Protein AF-A0A9P6WYP5-F1 (afdb_monomer_lite)

Sequence (176 aa):
MYQFEITLFAIFALGLLTSWHFKERMRQLFLYKKHSPYNFKLLIASGLLIVVCPCGRIMTTKVSHAQDAFAPVYVTVMYAPANRRDRFLFLDNMAQNRAPLLPICNHRHILLGDFNYTYATYPPSSPPRQAPIPWLSFVDAQLQECVTDLDCAPEITFSKSAARSCIDYVFGSLDL

Foldseek 3Di:
DPAPVVVVVVVVVLVQADFPVVVVLVVVLVVVVVVPPDDQHQPPDPPWDWDADPVNFKIKTWGAGPVNPDDIAIEMEGDADLDLVRLQVVLVCCLPVVDPRVPPCLDRYKYWGFSNWAPDPPPVPDDDTSYDPSNNVCCVPFKDWRRADPRGGDDFRDDDDPDTGDGTTMITGPHD

Organism: Rhizopus oryzae (NCBI:txid64495)

InterPro domains:
  IPR036691 Endonuclease/exonuclease/phosphatase superfamily [G3DSA:3.60.10.10] (16-176)
  IPR036691 Endonuclease/exonuclease/phosphatase superfamily [SSF56219] (55-173)

Structure (mmCIF, N/CA/C/O backbone):
data_AF-A0A9P6WYP5-F1
#
_entry.id   AF-A0A9P6WYP5-F1
#
loop_
_atom_site.group_PDB
_atom_site.id
_atom_site.type_symbol
_atom_site.label_atom_id
_atom_site.label_alt_id
_atom_site.label_comp_id
_atom_site.label_asym_id
_atom_site.label_entity_id
_atom_site.label_seq_id
_atom_site.pdbx_PDB_ins_code
_atom_site.Cartn_x
_atom_site.Cartn_y
_atom_site.Cartn_z
_atom_site.occupancy
_atom_site.B_iso_or_equiv
_atom_site.auth_seq_id
_atom_site.auth_comp_id
_atom_site.auth_asym_id
_atom_site.auth_atom_id
_atom_site.pdbx_PDB_model_num
ATOM 1 N N . MET A 1 1 ? -4.809 -17.100 25.542 1.00 35.03 1 MET A N 1
ATOM 2 C CA . MET A 1 1 ? -3.586 -17.144 24.711 1.00 35.03 1 MET A CA 1
ATOM 3 C C . MET A 1 1 ? -3.856 -17.554 23.246 1.00 35.03 1 MET A C 1
ATOM 5 O O . MET A 1 1 ? -2.921 -17.957 22.587 1.00 35.03 1 MET A O 1
ATOM 9 N N . TYR A 1 2 ? -5.074 -17.417 22.687 1.00 31.06 2 TYR A N 1
ATOM 10 C CA . TYR A 1 2 ? -5.400 -18.027 21.373 1.00 31.06 2 TYR A CA 1
ATOM 11 C C . TYR A 1 2 ? -6.117 -17.117 20.360 1.00 31.06 2 TYR A C 1
ATOM 13 O O . TYR A 1 2 ? -6.534 -17.581 19.309 1.00 31.06 2 TYR A O 1
ATOM 21 N N . GLN A 1 3 ? -6.310 -15.828 20.654 1.00 39.28 3 GLN A N 1
ATOM 22 C CA . GLN A 1 3 ? -7.384 -15.069 19.993 1.00 39.28 3 GLN A CA 1
ATOM 23 C C . GLN A 1 3 ? -6.914 -13.959 19.036 1.00 39.28 3 GLN A C 1
ATOM 25 O O . GLN A 1 3 ? -7.700 -13.503 18.215 1.00 39.28 3 GLN A O 1
ATOM 30 N N . PHE A 1 4 ? -5.632 -13.578 19.081 1.00 32.66 4 PHE A N 1
ATOM 31 C CA . PHE A 1 4 ? -5.022 -12.642 18.121 1.00 32.66 4 PHE A CA 1
ATOM 32 C C . PHE A 1 4 ? -4.464 -13.358 16.880 1.00 32.66 4 PHE A C 1
ATOM 34 O O . PHE A 1 4 ? -4.408 -12.783 15.795 1.00 32.66 4 PHE A O 1
ATOM 41 N N . GLU A 1 5 ? -4.122 -14.645 17.017 1.00 35.84 5 GLU A N 1
ATOM 42 C CA . GLU A 1 5 ? -3.665 -15.470 15.898 1.00 35.84 5 GLU A CA 1
ATOM 43 C C . GLU A 1 5 ? -4.745 -15.608 14.823 1.00 35.84 5 GLU A C 1
ATOM 45 O O . GLU A 1 5 ? -4.395 -15.605 13.657 1.00 35.84 5 GLU A O 1
ATOM 50 N N . ILE A 1 6 ? -6.038 -15.616 15.173 1.00 38.06 6 ILE A N 1
ATOM 51 C CA . ILE A 1 6 ? -7.143 -16.001 14.274 1.00 38.06 6 ILE A CA 1
ATOM 52 C C . ILE A 1 6 ? -7.432 -14.968 13.164 1.00 38.06 6 ILE A C 1
ATOM 54 O O . ILE A 1 6 ? -7.868 -15.348 12.085 1.00 38.06 6 ILE A O 1
ATOM 58 N N . THR A 1 7 ? -7.167 -13.671 13.362 1.00 41.22 7 THR A N 1
ATOM 59 C CA . THR A 1 7 ? -7.404 -12.644 12.309 1.00 41.22 7 THR A CA 1
ATOM 60 C C . THR A 1 7 ? -6.238 -12.505 11.358 1.00 41.22 7 THR A C 1
ATOM 62 O O . THR A 1 7 ? -6.445 -12.414 10.151 1.00 41.22 7 THR A O 1
ATOM 65 N N . LEU A 1 8 ? -5.016 -12.602 11.890 1.00 44.81 8 LEU A N 1
ATOM 66 C CA . LEU A 1 8 ? -3.848 -12.872 11.064 1.00 44.81 8 LEU A CA 1
ATOM 67 C C . LEU A 1 8 ? -4.088 -14.180 10.295 1.00 44.81 8 LEU A C 1
ATOM 69 O O . LEU A 1 8 ? -3.922 -14.193 9.086 1.00 44.81 8 LEU A O 1
ATOM 73 N N . PHE A 1 9 ? -4.605 -15.232 10.943 1.00 39.53 9 PHE A N 1
ATOM 74 C CA . PHE A 1 9 ? -4.955 -16.504 10.305 1.00 39.53 9 PHE A CA 1
ATOM 75 C C . PHE A 1 9 ? -6.040 -16.366 9.240 1.00 39.53 9 PHE A C 1
ATOM 77 O O . PHE A 1 9 ? -5.938 -17.051 8.242 1.00 39.53 9 PHE A O 1
ATOM 84 N N . ALA A 1 10 ? -7.045 -15.502 9.390 1.00 39.38 10 ALA A N 1
ATOM 85 C CA . ALA A 1 10 ? -8.062 -15.275 8.360 1.00 39.38 10 ALA A CA 1
ATOM 86 C C . ALA A 1 10 ? -7.483 -14.531 7.143 1.00 39.38 10 ALA A C 1
ATOM 88 O O . ALA A 1 10 ? -7.737 -14.918 6.005 1.00 39.38 10 ALA A O 1
ATOM 89 N N . ILE A 1 11 ? -6.627 -13.529 7.375 1.00 46.06 11 ILE A N 1
ATOM 90 C CA . ILE A 1 11 ? -5.872 -12.829 6.323 1.00 46.06 11 ILE A CA 1
ATOM 91 C C . ILE A 1 11 ? -4.856 -13.781 5.651 1.00 46.06 11 ILE A C 1
ATOM 93 O O . ILE A 1 11 ? -4.673 -13.739 4.435 1.00 46.06 11 ILE A O 1
ATOM 97 N N . PHE A 1 12 ? -4.248 -14.699 6.411 1.00 47.84 12 PHE A N 1
ATOM 98 C CA . PHE A 1 12 ? -3.326 -15.730 5.919 1.00 47.84 12 PHE A CA 1
ATOM 99 C C . PHE A 1 12 ? -4.030 -16.910 5.228 1.00 47.84 12 PHE A C 1
ATOM 101 O O . PHE A 1 12 ? -3.490 -17.445 4.262 1.00 47.84 12 PHE A O 1
ATOM 108 N N . ALA A 1 13 ? -5.217 -17.317 5.685 1.00 37.84 13 ALA A N 1
ATOM 109 C CA . ALA A 1 13 ? -6.007 -18.428 5.146 1.00 37.84 13 ALA A CA 1
ATOM 110 C C . ALA A 1 13 ? -6.678 -18.064 3.817 1.00 37.84 13 ALA A C 1
ATOM 112 O O . ALA A 1 13 ? -6.957 -18.949 3.015 1.00 37.84 13 ALA A O 1
ATOM 113 N N . LEU A 1 14 ? -6.861 -16.768 3.545 1.00 41.28 14 LEU A N 1
ATOM 114 C CA . LEU A 1 14 ? -7.269 -16.252 2.236 1.00 41.28 14 LEU A CA 1
ATOM 115 C C . LEU A 1 14 ? -6.131 -16.249 1.193 1.00 41.28 14 LEU A C 1
ATOM 117 O O . LEU A 1 14 ? -6.355 -15.853 0.054 1.00 41.28 14 LEU A O 1
ATOM 121 N N . GLY A 1 15 ? -4.918 -16.700 1.546 1.00 39.22 15 GLY A N 1
ATOM 122 C CA . GLY A 1 15 ? -3.840 -16.964 0.584 1.00 39.22 15 GLY A CA 1
ATOM 123 C C . GLY A 1 15 ? -3.149 -15.729 -0.007 1.00 39.22 15 GLY A C 1
ATOM 124 O O . GLY A 1 15 ? -2.350 -15.875 -0.927 1.00 39.22 15 GLY A O 1
ATOM 125 N N . LEU A 1 16 ? -3.417 -14.526 0.513 1.00 45.25 16 LEU A N 1
ATOM 126 C CA . LEU A 1 16 ? -2.920 -13.262 -0.055 1.00 45.25 16 LEU A CA 1
ATOM 127 C C . LEU A 1 16 ? -1.508 -12.859 0.404 1.00 45.25 16 LEU A C 1
ATOM 129 O O . LEU A 1 16 ? -0.978 -11.868 -0.081 1.00 45.25 16 LEU A O 1
ATOM 133 N N . LEU A 1 17 ? -0.897 -13.612 1.324 1.00 49.31 17 LEU A N 1
ATOM 134 C CA . LEU A 1 17 ? 0.458 -13.370 1.830 1.00 49.31 17 LEU A CA 1
ATOM 135 C C . LEU A 1 17 ? 1.258 -14.676 1.796 1.00 49.31 17 LEU A C 1
ATOM 137 O O . LEU A 1 17 ? 1.096 -15.560 2.647 1.00 49.31 17 LEU A O 1
ATOM 141 N N . THR A 1 18 ? 2.118 -14.820 0.790 1.00 45.34 18 THR A N 1
ATOM 142 C CA . THR A 1 18 ? 2.827 -16.079 0.510 1.00 45.34 18 THR A CA 1
ATOM 143 C C . THR A 1 18 ? 4.163 -16.219 1.244 1.00 45.34 18 THR A C 1
ATOM 145 O O . THR A 1 18 ? 4.688 -17.327 1.338 1.00 45.34 18 THR A O 1
ATOM 148 N N . SER A 1 19 ? 4.720 -15.137 1.798 1.00 52.38 19 SER A N 1
ATOM 149 C CA . SER A 1 19 ? 6.086 -15.131 2.340 1.00 52.38 19 SER A CA 1
ATOM 150 C C . SER A 1 19 ? 6.162 -15.454 3.837 1.00 52.38 19 SER A C 1
ATOM 152 O O . SER A 1 19 ? 5.603 -14.739 4.665 1.00 52.38 19 SER A O 1
ATOM 154 N N . TRP A 1 20 ? 6.896 -16.511 4.210 1.00 46.75 20 TRP A N 1
ATOM 155 C CA . TRP A 1 20 ? 7.142 -16.906 5.611 1.00 46.75 20 TRP A CA 1
ATOM 156 C C . TRP A 1 20 ? 7.841 -15.811 6.435 1.00 46.75 20 TRP A C 1
ATOM 158 O O . TRP A 1 20 ? 7.489 -15.587 7.589 1.00 46.75 20 TRP A O 1
ATOM 168 N N . HIS A 1 21 ? 8.781 -15.075 5.840 1.00 47.75 21 HIS A N 1
ATOM 169 C CA . HIS A 1 21 ? 9.493 -13.996 6.534 1.00 47.75 21 HIS A CA 1
ATOM 170 C C . HIS A 1 21 ? 8.585 -12.802 6.854 1.00 47.75 21 HIS A C 1
ATOM 172 O O . HIS A 1 21 ? 8.666 -12.241 7.946 1.00 47.75 21 HIS A O 1
ATOM 178 N N . PHE A 1 22 ? 7.647 -12.479 5.959 1.00 49.31 22 PHE A N 1
ATOM 179 C CA . PHE A 1 22 ? 6.617 -11.473 6.222 1.00 49.31 22 PHE A CA 1
ATOM 180 C C . PHE A 1 22 ? 5.671 -11.914 7.350 1.00 49.31 22 PHE A C 1
ATOM 182 O O . PHE A 1 22 ? 5.307 -11.109 8.205 1.00 49.31 22 PHE A O 1
ATOM 189 N N . LYS A 1 23 ? 5.336 -13.214 7.417 1.00 50.91 23 LYS A N 1
ATOM 190 C CA . LYS A 1 23 ? 4.544 -13.793 8.519 1.00 50.91 23 LYS A CA 1
ATOM 191 C C . LYS A 1 23 ? 5.230 -13.608 9.871 1.00 50.91 23 LYS A C 1
ATOM 193 O O . LYS A 1 23 ? 4.575 -13.194 10.825 1.00 50.91 23 LYS A O 1
ATOM 198 N N . GLU A 1 24 ? 6.533 -13.874 9.950 1.00 47.94 24 GLU A N 1
ATOM 199 C CA . GLU A 1 24 ? 7.287 -13.743 11.200 1.00 47.94 24 GLU A CA 1
ATOM 200 C C . GLU A 1 24 ? 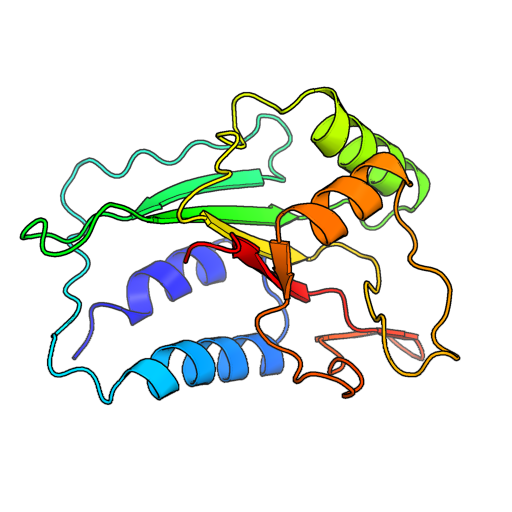7.487 -12.274 11.599 1.00 47.94 24 GLU A C 1
ATOM 202 O O . GLU A 1 24 ? 7.291 -11.938 12.761 1.00 47.94 24 GLU A O 1
ATOM 207 N N . ARG A 1 25 ? 7.754 -11.351 10.664 1.00 49.81 25 ARG A N 1
ATOM 208 C CA . ARG A 1 25 ? 7.816 -9.910 10.985 1.00 49.81 25 ARG A CA 1
ATOM 209 C C . ARG A 1 25 ? 6.466 -9.336 11.413 1.00 49.81 25 ARG A C 1
ATOM 211 O O . ARG A 1 25 ? 6.422 -8.573 12.371 1.00 49.81 25 ARG A O 1
ATOM 218 N N . MET A 1 26 ? 5.362 -9.750 10.789 1.00 47.09 26 MET A N 1
ATOM 219 C CA . MET A 1 26 ? 4.015 -9.415 11.269 1.00 47.09 26 MET A CA 1
ATOM 220 C C . MET A 1 26 ? 3.765 -9.986 12.663 1.00 47.09 26 MET A C 1
ATOM 222 O O . MET A 1 26 ? 3.203 -9.324 13.524 1.00 47.09 26 MET A O 1
ATOM 226 N N . ARG A 1 27 ? 4.242 -11.192 12.956 1.00 45.28 27 ARG A N 1
ATOM 227 C CA . ARG A 1 27 ? 4.196 -11.716 14.320 1.00 45.28 27 ARG A CA 1
ATOM 228 C C . ARG A 1 27 ? 5.010 -10.826 15.276 1.00 45.28 27 ARG A C 1
ATOM 230 O O . ARG A 1 27 ? 4.497 -10.465 16.329 1.00 45.28 27 ARG A O 1
ATOM 237 N N . GLN A 1 28 ? 6.222 -10.410 14.907 1.00 38.34 28 GLN A N 1
ATOM 238 C CA . GLN A 1 28 ? 7.108 -9.587 15.743 1.00 38.34 28 GLN A CA 1
ATOM 239 C C . GLN A 1 28 ? 6.617 -8.143 15.947 1.00 38.34 28 GLN A C 1
ATOM 241 O O . GLN A 1 28 ? 6.642 -7.673 17.075 1.00 38.34 28 GLN A O 1
ATOM 246 N N . LEU A 1 29 ? 6.091 -7.456 14.929 1.00 38.06 29 LEU A N 1
ATOM 247 C CA . LEU A 1 29 ? 5.516 -6.102 15.049 1.00 38.06 29 LEU A CA 1
ATOM 248 C C . LEU A 1 29 ? 4.358 -6.048 16.051 1.00 38.06 29 LEU A C 1
ATOM 250 O O . LEU A 1 29 ? 4.245 -5.121 16.855 1.00 38.06 29 LEU A O 1
ATOM 254 N N . PHE A 1 30 ? 3.524 -7.084 16.052 1.00 38.91 30 PHE A N 1
ATOM 255 C CA . PHE A 1 30 ? 2.399 -7.192 16.975 1.00 38.91 30 PHE A CA 1
ATOM 256 C C . PHE A 1 30 ? 2.812 -7.777 18.341 1.00 38.91 30 PHE A C 1
ATOM 258 O O . PHE A 1 30 ? 2.149 -7.510 19.343 1.00 38.91 30 PHE A O 1
ATOM 265 N N . LEU A 1 31 ? 3.939 -8.501 18.422 1.00 33.88 31 LEU A N 1
ATOM 266 C CA . LEU A 1 31 ? 4.573 -8.913 19.682 1.00 33.88 31 LEU A CA 1
ATOM 267 C C . LEU A 1 31 ? 5.433 -7.804 20.321 1.00 33.88 31 LEU A C 1
ATOM 269 O O . LEU A 1 31 ? 5.584 -7.801 21.536 1.00 33.88 31 LEU A O 1
ATOM 273 N N . TYR A 1 32 ? 5.960 -6.835 19.572 1.00 27.89 32 TYR A N 1
ATOM 274 C CA . TYR A 1 32 ? 6.748 -5.725 20.122 1.00 27.89 32 TYR A CA 1
ATOM 275 C C . TYR A 1 32 ? 5.858 -4.745 20.910 1.00 27.89 32 TYR A C 1
ATOM 277 O O . TYR A 1 32 ? 6.259 -4.219 21.945 1.00 27.89 32 TYR A O 1
ATOM 285 N N . LYS A 1 33 ? 4.574 -4.617 20.537 1.00 32.56 33 LYS A N 1
ATOM 286 C CA . LYS A 1 33 ? 3.545 -3.927 21.346 1.00 32.56 33 LYS A CA 1
ATOM 287 C C . LYS A 1 33 ? 3.006 -4.753 22.539 1.00 32.56 33 LYS A C 1
ATOM 289 O O . LYS A 1 33 ? 2.141 -4.274 23.272 1.00 32.56 33 LYS A O 1
ATOM 294 N N . LYS A 1 34 ? 3.533 -5.960 22.802 1.00 33.16 34 LYS A N 1
ATOM 295 C CA . LYS A 1 34 ? 3.119 -6.868 23.903 1.00 33.16 34 LYS A CA 1
ATOM 296 C C . LYS A 1 34 ? 3.555 -6.413 25.304 1.00 33.16 34 LYS A C 1
ATOM 298 O O . LYS A 1 34 ? 3.157 -7.034 26.283 1.00 33.16 34 LYS A O 1
ATOM 303 N N . HIS A 1 35 ? 4.315 -5.324 25.431 1.00 30.50 35 HIS A N 1
ATOM 304 C CA . HIS A 1 35 ? 4.560 -4.684 26.733 1.00 30.50 35 HIS A CA 1
ATOM 305 C C . HIS A 1 35 ? 3.431 -3.743 27.186 1.00 30.50 35 HIS A C 1
ATOM 307 O O . HIS A 1 35 ? 3.551 -3.087 28.218 1.00 30.50 35 HIS A O 1
ATOM 313 N N . SER A 1 36 ? 2.307 -3.706 26.464 1.00 32.44 36 SER A N 1
ATOM 314 C CA . SER A 1 36 ? 1.069 -3.115 26.965 1.00 32.44 36 SER A CA 1
ATOM 315 C C . SER A 1 36 ? 0.274 -4.159 27.773 1.00 32.44 36 SER A C 1
ATOM 317 O O . SER A 1 36 ? 0.070 -5.268 27.275 1.00 32.44 36 SER A O 1
ATOM 319 N N . PRO A 1 37 ? -0.206 -3.852 28.993 1.00 26.50 37 PRO A N 1
ATOM 320 C CA . PRO A 1 37 ? -0.839 -4.815 29.907 1.00 26.50 37 PRO A CA 1
ATOM 321 C C . PRO A 1 37 ? -2.237 -5.297 29.462 1.00 26.50 37 PRO A C 1
ATOM 323 O O . PRO A 1 37 ? -2.942 -5.957 30.227 1.00 26.50 37 PRO A O 1
ATOM 326 N N . TYR A 1 38 ? -2.666 -4.984 28.239 1.00 30.47 38 TYR A N 1
ATOM 327 C CA . TYR A 1 38 ? -4.023 -5.239 27.771 1.00 30.47 38 TYR A CA 1
ATOM 328 C C . TYR A 1 38 ? -4.092 -6.505 26.913 1.00 30.47 38 TYR A C 1
ATOM 330 O O . TYR A 1 38 ? -3.525 -6.607 25.826 1.00 30.47 38 TYR A O 1
ATOM 338 N N . ASN A 1 39 ? -4.827 -7.495 27.421 1.00 25.77 39 ASN A N 1
ATOM 339 C CA . ASN A 1 39 ? -5.193 -8.704 26.694 1.00 25.77 39 ASN A CA 1
ATOM 340 C C . ASN A 1 39 ? -6.153 -8.348 25.547 1.00 25.77 39 ASN A C 1
ATOM 342 O O . ASN A 1 39 ? -7.347 -8.166 25.770 1.00 25.77 39 ASN A O 1
ATOM 346 N N . PHE A 1 40 ? -5.653 -8.293 24.313 1.00 32.28 40 PHE A N 1
ATOM 347 C CA . PHE A 1 40 ? -6.494 -8.121 23.130 1.00 32.28 40 PHE A CA 1
ATOM 348 C C . PHE A 1 40 ? -7.310 -9.394 22.870 1.00 32.28 40 PHE A C 1
ATOM 350 O O . PHE A 1 40 ? -6.819 -10.386 22.325 1.00 32.28 40 PHE A O 1
ATOM 357 N N . LYS A 1 41 ? -8.581 -9.377 23.270 1.00 28.17 41 LYS A N 1
ATOM 358 C CA . LYS A 1 41 ? -9.569 -10.387 22.893 1.00 28.17 41 LYS A CA 1
ATOM 359 C C . LYS A 1 41 ? -10.311 -9.858 21.668 1.00 28.17 41 LYS A C 1
ATOM 361 O O . LYS A 1 41 ? -11.225 -9.051 21.815 1.00 28.17 41 LYS A O 1
ATOM 366 N N . LEU A 1 42 ? -9.927 -10.286 20.462 1.00 35.00 42 LEU A N 1
ATOM 367 C CA . LEU A 1 42 ? -10.786 -10.046 19.307 1.00 35.00 42 LEU A CA 1
ATOM 368 C C . LEU A 1 42 ? -12.000 -10.970 19.426 1.00 35.00 42 LEU A C 1
ATOM 370 O O . LEU A 1 42 ? -11.916 -12.189 19.254 1.00 35.00 42 LEU A O 1
ATOM 374 N N . LEU A 1 43 ? -13.135 -10.385 19.790 1.00 29.83 43 LEU A N 1
ATOM 375 C CA . LEU A 1 43 ? -14.418 -11.052 19.683 1.00 29.83 43 LEU A CA 1
ATOM 376 C C . LEU A 1 43 ? -14.728 -11.187 18.191 1.00 29.83 43 LEU A C 1
ATOM 378 O O . LEU A 1 43 ? -15.144 -10.233 17.543 1.00 29.83 43 LEU A O 1
ATOM 382 N N . ILE A 1 44 ? -14.564 -12.400 17.658 1.00 36.06 44 ILE A N 1
ATOM 383 C CA . ILE A 1 44 ? -15.351 -12.861 16.511 1.00 36.06 44 ILE A CA 1
ATOM 384 C C . ILE A 1 44 ? -16.773 -13.061 17.050 1.00 36.06 44 ILE A C 1
ATOM 386 O O . ILE A 1 44 ? -17.231 -14.176 17.277 1.00 36.06 44 ILE A O 1
ATOM 390 N N . ALA A 1 45 ? -17.427 -11.958 17.404 1.00 28.48 45 ALA A N 1
ATOM 391 C CA . ALA A 1 45 ? -18.855 -11.939 17.622 1.00 28.48 45 ALA A CA 1
ATOM 392 C C . ALA A 1 45 ? -19.487 -11.833 16.236 1.00 28.48 45 ALA A C 1
ATOM 394 O O . ALA A 1 45 ? -19.074 -11.009 15.422 1.00 28.48 45 ALA A O 1
ATOM 395 N N . SER A 1 46 ? -20.455 -12.702 15.969 1.00 34.78 46 SER A N 1
ATOM 396 C CA . SER A 1 46 ? -21.457 -12.568 14.911 1.00 34.78 46 SER A C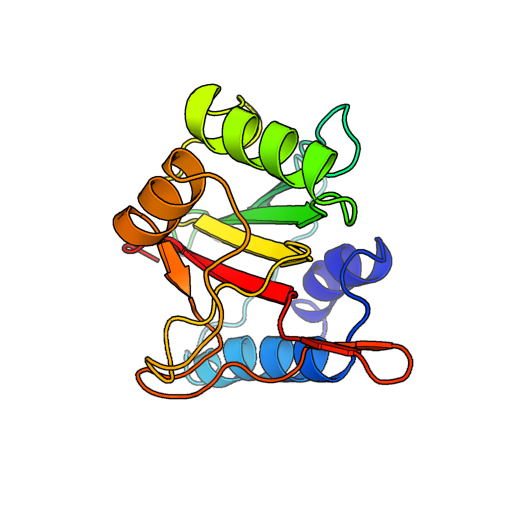A 1
ATOM 397 C C . SER A 1 46 ? -21.744 -11.090 14.580 1.00 34.78 46 SER A C 1
ATOM 399 O O . SER A 1 46 ? -22.417 -10.417 15.357 1.00 34.78 46 SER A O 1
ATOM 401 N N . GLY A 1 47 ? -21.183 -10.572 13.477 1.00 42.09 47 GLY A N 1
ATOM 402 C CA . GLY A 1 47 ? -21.269 -9.144 13.124 1.00 42.09 47 GLY A CA 1
ATOM 403 C C . GLY A 1 47 ? -20.062 -8.525 12.399 1.00 42.09 47 GLY A C 1
ATOM 404 O O . GLY A 1 47 ? -20.088 -7.327 12.126 1.00 42.09 47 GLY A O 1
ATOM 405 N N . LEU A 1 48 ? -19.009 -9.290 12.075 1.00 53.41 48 LEU A N 1
ATOM 406 C CA . LEU A 1 48 ? -17.867 -8.790 11.297 1.00 53.41 48 LEU A CA 1
ATOM 407 C C . LEU A 1 48 ? -18.312 -8.401 9.875 1.00 53.41 48 LEU A C 1
ATOM 409 O O . LEU A 1 48 ? -18.563 -9.267 9.037 1.00 53.41 48 LEU A O 1
ATOM 413 N N . LEU A 1 49 ? -18.404 -7.098 9.599 1.00 57.78 49 LEU A N 1
ATOM 414 C CA . LEU A 1 49 ? -18.643 -6.599 8.249 1.00 57.78 49 LEU A CA 1
ATOM 415 C C . LEU A 1 49 ? -17.326 -6.620 7.472 1.00 57.78 49 LEU A C 1
ATOM 417 O O . LEU A 1 49 ? -16.475 -5.746 7.647 1.00 57.78 49 LEU A O 1
ATOM 421 N N . ILE A 1 50 ? -17.181 -7.624 6.612 1.00 63.97 50 ILE A N 1
ATOM 422 C CA . ILE A 1 50 ? -16.120 -7.678 5.613 1.00 63.97 50 ILE A CA 1
ATOM 423 C C . ILE A 1 50 ? -16.669 -7.099 4.317 1.00 63.97 50 ILE A C 1
ATOM 425 O O . ILE A 1 50 ? -17.657 -7.589 3.770 1.00 63.97 50 ILE A O 1
ATOM 429 N N . VAL A 1 51 ? -15.999 -6.074 3.809 1.00 64.94 51 VAL A N 1
ATOM 430 C CA . VAL A 1 51 ? -16.306 -5.479 2.516 1.00 64.94 51 VAL A CA 1
ATOM 431 C C . VAL A 1 51 ? -15.265 -5.963 1.515 1.00 64.94 51 VAL A C 1
ATOM 433 O O . VAL A 1 51 ? -14.072 -5.716 1.683 1.00 64.94 51 VAL A O 1
ATOM 436 N N . VAL A 1 52 ? -15.711 -6.670 0.479 1.00 64.75 52 VAL A N 1
ATOM 437 C CA . VAL A 1 52 ? -14.843 -7.207 -0.577 1.00 64.75 52 VAL A CA 1
ATOM 438 C C . VAL A 1 52 ? -15.093 -6.445 -1.869 1.00 64.75 52 VAL A C 1
ATOM 440 O O . VAL A 1 52 ? -16.237 -6.259 -2.282 1.00 64.75 52 VAL A O 1
ATOM 443 N N . CYS A 1 53 ? -14.021 -6.015 -2.528 1.00 66.25 53 CYS A N 1
ATOM 444 C CA . CYS A 1 53 ? -14.115 -5.428 -3.858 1.00 66.25 53 CYS A CA 1
ATOM 445 C C . CYS A 1 53 ? -14.626 -6.454 -4.872 1.00 66.25 53 CYS A C 1
ATOM 447 O O . CYS A 1 53 ? -14.117 -7.575 -4.880 1.00 66.25 53 CYS A O 1
ATOM 449 N N . PRO A 1 54 ? -15.517 -6.074 -5.809 1.00 62.78 54 PRO A N 1
ATOM 450 C CA . PRO A 1 54 ? -15.904 -6.938 -6.929 1.00 62.78 54 PRO A CA 1
ATOM 451 C C . PRO A 1 54 ? -14.708 -7.459 -7.738 1.00 62.78 54 PRO A C 1
ATOM 453 O O . PRO A 1 54 ? -14.762 -8.529 -8.330 1.00 62.78 54 PRO A O 1
ATOM 456 N N . CYS A 1 55 ? -13.596 -6.721 -7.721 1.00 70.75 55 CYS A N 1
ATOM 457 C CA . CYS A 1 55 ? -12.330 -7.117 -8.320 1.00 70.75 55 CYS A CA 1
ATOM 458 C C . CYS A 1 55 ? -11.632 -8.302 -7.623 1.00 70.75 55 CYS A C 1
ATOM 460 O O . CYS A 1 55 ? -10.631 -8.791 -8.141 1.00 70.75 55 CYS A O 1
ATOM 462 N N . GLY A 1 56 ? -12.086 -8.723 -6.437 1.00 72.38 56 GLY A N 1
ATOM 463 C CA . GLY A 1 56 ? -11.505 -9.814 -5.643 1.00 72.38 56 GLY A CA 1
ATOM 464 C C . GLY A 1 56 ? -10.110 -9.527 -5.076 1.00 72.38 56 GLY A C 1
ATOM 465 O O . GLY A 1 56 ? -9.478 -10.413 -4.515 1.00 72.38 56 GLY A O 1
ATOM 466 N N . ARG A 1 57 ? -9.610 -8.297 -5.237 1.00 79.19 57 ARG A N 1
ATOM 467 C CA . ARG A 1 57 ? -8.227 -7.901 -4.923 1.00 79.19 57 ARG A CA 1
ATOM 468 C C . ARG A 1 57 ? -8.100 -7.009 -3.699 1.00 79.19 57 ARG A C 1
ATOM 470 O O . ARG A 1 57 ? -6.990 -6.650 -3.333 1.00 79.19 57 ARG A O 1
ATOM 477 N N . ILE A 1 58 ? -9.216 -6.598 -3.109 1.00 80.31 58 ILE A N 1
ATOM 478 C CA . ILE A 1 58 ? -9.236 -5.714 -1.945 1.00 80.31 58 ILE A CA 1
ATOM 479 C C . ILE A 1 58 ? -10.293 -6.230 -0.988 1.00 80.31 58 ILE A C 1
ATOM 481 O O . ILE A 1 58 ? -11.419 -6.521 -1.400 1.00 80.31 58 ILE A O 1
ATOM 485 N N . MET A 1 59 ? -9.923 -6.313 0.280 1.00 78.69 59 MET A N 1
ATOM 486 C CA . MET A 1 59 ? -10.819 -6.653 1.367 1.00 78.69 59 MET A CA 1
ATOM 487 C C . MET A 1 59 ? -10.573 -5.700 2.525 1.00 78.69 59 MET A C 1
ATOM 489 O O . MET A 1 59 ? -9.431 -5.529 2.937 1.00 78.69 59 MET A O 1
ATOM 493 N N . THR A 1 60 ? -11.634 -5.126 3.077 1.00 80.00 60 THR A N 1
ATOM 494 C CA . THR A 1 60 ? -11.545 -4.215 4.216 1.00 80.00 60 THR A CA 1
ATOM 495 C C . THR A 1 60 ? -12.456 -4.677 5.333 1.00 80.00 60 THR A C 1
ATOM 497 O O . THR A 1 60 ? -13.585 -5.111 5.102 1.00 80.00 60 THR A O 1
ATOM 500 N N . THR A 1 61 ? -11.964 -4.568 6.561 1.00 77.62 61 THR A N 1
ATOM 501 C CA . THR A 1 61 ? -12.731 -4.858 7.767 1.00 77.62 61 THR A CA 1
ATOM 502 C C . THR A 1 61 ? -12.494 -3.792 8.826 1.00 77.62 61 THR A C 1
ATOM 504 O O . THR A 1 61 ? -11.426 -3.182 8.901 1.00 77.62 61 THR A O 1
ATOM 507 N N . LYS A 1 62 ? -13.497 -3.589 9.678 1.00 82.06 62 LYS A N 1
ATOM 508 C CA . LYS A 1 62 ? -13.390 -2.774 10.887 1.00 82.06 62 LYS A CA 1
ATOM 509 C C . LYS A 1 62 ? -13.056 -3.675 12.072 1.00 82.06 62 LYS A C 1
ATOM 511 O O . LYS A 1 62 ? -13.725 -4.679 12.301 1.00 82.06 62 LYS A O 1
ATOM 516 N N . VAL A 1 63 ? -12.039 -3.298 12.832 1.00 79.44 63 VAL A N 1
ATOM 517 C CA . VAL A 1 63 ? -11.581 -3.987 14.036 1.00 79.44 63 VAL A CA 1
ATOM 518 C C . VAL A 1 63 ? -11.902 -3.109 15.240 1.00 79.44 63 VAL A C 1
ATOM 520 O O . VAL A 1 63 ? -11.293 -2.059 15.435 1.00 79.44 63 VAL A O 1
ATOM 523 N N . SER A 1 64 ? -12.864 -3.539 16.053 1.00 78.31 64 SER A N 1
ATOM 524 C CA . SER A 1 64 ? -13.233 -2.869 17.305 1.00 78.31 64 SER A CA 1
ATOM 525 C C . SER A 1 64 ? -12.742 -3.670 18.508 1.00 78.31 64 SER A C 1
ATOM 527 O O . SER A 1 64 ? -12.654 -4.900 18.457 1.00 78.31 64 SER A O 1
ATOM 529 N N . HIS A 1 65 ? -12.454 -2.981 19.610 1.00 75.88 65 HIS A N 1
ATOM 530 C CA . HIS A 1 65 ? -12.232 -3.653 20.883 1.00 75.88 65 HIS A CA 1
ATOM 531 C C . HIS A 1 65 ? -13.562 -4.127 21.467 1.00 75.88 65 HIS A C 1
ATOM 533 O O . HIS A 1 65 ? -14.543 -3.397 21.451 1.00 75.88 65 HIS A O 1
ATOM 539 N N . ALA A 1 66 ? -13.583 -5.320 22.049 1.00 71.56 66 ALA A N 1
ATOM 540 C CA . ALA A 1 66 ? -14.786 -5.899 22.642 1.00 71.56 66 ALA A CA 1
ATOM 541 C C . ALA A 1 66 ? -15.412 -5.068 23.774 1.00 71.56 66 ALA A C 1
ATOM 543 O O . ALA A 1 66 ? -16.608 -5.162 24.025 1.00 71.56 66 ALA A O 1
ATOM 544 N N . GLN A 1 67 ? -14.579 -4.316 24.491 1.00 77.56 67 GLN A N 1
ATOM 545 C CA . GLN A 1 67 ? -14.980 -3.419 25.578 1.00 77.56 67 GLN A CA 1
ATOM 546 C C . GLN A 1 67 ? -14.838 -1.940 25.187 1.00 77.56 67 GLN A C 1
ATOM 548 O O . GLN A 1 67 ? -14.704 -1.103 26.070 1.00 77.56 67 GLN A O 1
ATOM 553 N N . ASP A 1 68 ? -14.733 -1.630 23.888 1.00 74.88 68 ASP A N 1
ATOM 554 C CA . ASP A 1 68 ? -14.570 -0.259 23.375 1.00 74.88 68 ASP A CA 1
ATOM 555 C C . ASP A 1 68 ? -13.408 0.532 24.020 1.00 74.88 68 ASP A C 1
ATOM 557 O O . ASP A 1 68 ? -13.426 1.755 24.110 1.00 74.88 68 ASP A O 1
ATOM 561 N N . ALA A 1 69 ? -12.348 -0.170 24.442 1.00 72.62 69 ALA A N 1
ATOM 562 C CA . ALA A 1 69 ? -11.192 0.420 25.125 1.00 72.62 69 ALA A CA 1
ATOM 563 C C . ALA A 1 69 ? -10.341 1.323 24.213 1.00 72.62 69 ALA A C 1
ATOM 565 O O . ALA A 1 69 ? -9.498 2.080 24.689 1.00 72.62 69 ALA A O 1
ATOM 566 N N . PHE A 1 70 ? -10.535 1.228 22.899 1.00 76.75 70 PHE A N 1
ATOM 567 C CA . PHE A 1 70 ? -9.937 2.118 21.917 1.00 76.75 70 PHE A CA 1
ATOM 568 C C . PHE A 1 70 ? -10.870 2.298 20.724 1.00 76.75 70 PHE A C 1
ATOM 570 O O . PHE A 1 70 ? -11.661 1.411 20.391 1.00 76.75 70 PHE A O 1
ATOM 577 N N . ALA A 1 71 ? -10.730 3.445 20.055 1.00 81.75 71 ALA A N 1
ATOM 578 C CA . ALA A 1 71 ? -11.458 3.718 18.827 1.00 81.75 71 ALA A CA 1
ATOM 579 C C . ALA A 1 71 ? -11.116 2.662 17.755 1.00 81.75 71 ALA A C 1
ATOM 581 O O . ALA A 1 71 ? -9.942 2.311 17.606 1.00 81.75 71 ALA A O 1
ATOM 582 N N . PRO A 1 72 ? -12.102 2.159 16.997 1.00 83.00 72 PRO A N 1
ATOM 583 C CA . PRO A 1 72 ? -11.875 1.099 16.025 1.00 83.00 72 PRO A CA 1
ATOM 584 C C . PRO A 1 72 ? -10.772 1.423 15.013 1.00 83.00 72 PRO A C 1
ATOM 586 O O . PRO A 1 72 ? -10.564 2.579 14.646 1.00 83.00 72 PRO A O 1
ATOM 589 N N . VAL A 1 73 ? -10.089 0.381 14.552 1.00 81.69 73 VAL A N 1
ATOM 590 C CA . VAL A 1 73 ? -9.059 0.445 13.511 1.00 81.69 73 VAL A CA 1
ATOM 591 C C . VAL A 1 73 ? -9.606 -0.223 12.261 1.00 81.69 73 VAL A C 1
ATOM 593 O O . VAL A 1 73 ? -10.220 -1.286 12.339 1.00 81.69 73 VAL A O 1
ATOM 596 N N . TYR A 1 74 ? -9.392 0.379 11.101 1.00 83.94 74 TYR A N 1
ATOM 597 C CA . TYR A 1 74 ? -9.710 -0.260 9.830 1.00 83.94 74 TYR A CA 1
ATOM 598 C C . TYR A 1 74 ? -8.501 -1.047 9.340 1.00 83.94 74 TYR A C 1
ATOM 600 O O . TYR A 1 74 ? -7.361 -0.618 9.504 1.00 83.94 74 TYR A O 1
ATOM 608 N N . VAL A 1 75 ? -8.742 -2.197 8.723 1.00 83.50 75 VAL A N 1
ATOM 609 C CA . VAL A 1 75 ? -7.694 -3.028 8.131 1.00 83.50 75 VAL A CA 1
ATOM 610 C C . VAL A 1 75 ? -8.099 -3.357 6.705 1.00 83.50 75 VAL A C 1
ATOM 612 O O . VAL A 1 75 ? -9.151 -3.958 6.492 1.00 83.50 75 VAL A O 1
ATOM 615 N N . THR A 1 76 ? -7.272 -2.965 5.739 1.00 84.38 76 THR A N 1
ATOM 616 C CA . THR A 1 76 ? -7.433 -3.293 4.322 1.00 84.38 76 THR A CA 1
ATOM 617 C C . THR A 1 76 ? -6.313 -4.208 3.862 1.00 84.38 76 THR A C 1
ATOM 619 O O . THR A 1 76 ? -5.141 -3.862 3.968 1.00 84.38 76 THR A O 1
ATOM 622 N N . VAL A 1 77 ? -6.685 -5.339 3.275 1.00 84.00 77 VAL A N 1
ATOM 623 C CA . VAL A 1 77 ? -5.781 -6.236 2.561 1.00 84.00 77 VAL A CA 1
ATOM 624 C C . VAL A 1 77 ? -5.906 -5.981 1.063 1.00 84.00 77 VAL A C 1
ATOM 626 O O . VAL A 1 77 ? -7.020 -5.946 0.537 1.00 84.00 77 VAL A O 1
ATOM 629 N N . MET A 1 78 ? -4.778 -5.824 0.376 1.00 87.25 78 MET A N 1
ATOM 630 C CA . MET A 1 78 ? -4.711 -5.585 -1.063 1.00 87.25 78 MET A CA 1
ATOM 631 C C . MET A 1 78 ? -3.846 -6.628 -1.779 1.00 87.25 78 MET A C 1
ATOM 633 O O . MET A 1 78 ? -2.788 -7.019 -1.303 1.00 87.25 78 MET A O 1
ATOM 637 N N . TYR A 1 79 ? -4.291 -7.037 -2.964 1.00 88.88 79 TYR A N 1
ATOM 638 C CA . TYR A 1 79 ? -3.563 -7.890 -3.893 1.00 88.88 79 TYR A CA 1
ATOM 639 C C . TYR A 1 79 ? -3.504 -7.241 -5.279 1.00 88.88 79 TYR A C 1
ATOM 641 O O . TYR A 1 79 ? -4.353 -7.467 -6.155 1.00 88.88 79 TYR A O 1
ATOM 649 N N . ALA A 1 80 ? -2.502 -6.390 -5.482 1.00 91.44 80 ALA A N 1
ATOM 650 C CA . ALA A 1 80 ? -2.339 -5.671 -6.735 1.00 91.44 80 ALA A CA 1
ATOM 651 C C . ALA A 1 80 ? -1.963 -6.629 -7.885 1.00 91.44 80 ALA A C 1
ATOM 653 O O . ALA A 1 80 ? -1.324 -7.657 -7.660 1.00 91.44 80 ALA A O 1
ATOM 654 N N . PRO A 1 81 ? -2.337 -6.325 -9.139 1.00 92.94 81 PRO A N 1
ATOM 655 C CA . PRO A 1 81 ? -1.937 -7.139 -10.284 1.00 92.94 81 PRO A CA 1
ATOM 656 C C . PRO A 1 81 ? -0.410 -7.260 -10.452 1.00 92.94 81 PRO A C 1
ATOM 658 O O . PRO A 1 81 ? 0.330 -6.284 -10.332 1.00 92.94 81 PRO A O 1
ATOM 661 N N . ALA A 1 82 ? 0.064 -8.451 -10.827 1.00 90.94 82 ALA A N 1
ATOM 662 C CA . ALA A 1 82 ? 1.476 -8.683 -11.147 1.00 90.94 82 ALA A CA 1
ATOM 663 C C . ALA A 1 82 ? 1.903 -8.018 -12.470 1.00 90.94 82 ALA A C 1
ATOM 665 O O . ALA A 1 82 ? 3.026 -7.524 -12.603 1.00 90.94 82 ALA A O 1
ATOM 666 N N . ASN A 1 83 ? 0.999 -7.965 -13.456 1.00 93.06 83 ASN A N 1
ATOM 667 C CA . ASN A 1 83 ? 1.256 -7.296 -14.728 1.00 93.06 83 ASN A CA 1
ATOM 668 C C . ASN A 1 83 ? 1.386 -5.778 -14.521 1.00 93.06 83 ASN A C 1
ATOM 670 O O . ASN A 1 83 ? 0.515 -5.157 -13.917 1.00 93.06 83 ASN A O 1
ATOM 674 N N . ARG A 1 84 ? 2.449 -5.167 -15.064 1.00 93.69 84 ARG A N 1
ATOM 675 C CA . ARG A 1 84 ? 2.716 -3.728 -14.908 1.00 93.69 84 ARG A CA 1
ATOM 676 C C . ARG A 1 84 ? 1.565 -2.851 -15.405 1.00 93.69 84 ARG A C 1
ATOM 678 O O . ARG A 1 84 ? 1.222 -1.890 -14.729 1.00 93.69 84 ARG A O 1
ATOM 685 N N . ARG A 1 85 ? 0.978 -3.153 -16.566 1.00 94.94 85 ARG A N 1
ATOM 686 C CA . ARG A 1 85 ? -0.108 -2.345 -17.141 1.00 94.94 85 ARG A CA 1
ATOM 687 C C . ARG A 1 85 ? -1.334 -2.372 -16.233 1.00 94.94 85 ARG A C 1
ATOM 689 O O . ARG A 1 85 ? -1.832 -1.316 -15.854 1.00 94.94 85 ARG A O 1
ATOM 696 N N . ASP A 1 86 ? -1.764 -3.568 -15.848 1.00 93.06 86 ASP A N 1
ATOM 697 C CA . ASP A 1 86 ? -2.950 -3.749 -15.009 1.00 93.06 86 ASP A CA 1
ATOM 698 C C . ASP A 1 86 ? -2.732 -3.173 -13.611 1.00 93.06 86 ASP A C 1
ATOM 700 O O . ASP A 1 86 ? -3.633 -2.554 -13.053 1.00 93.06 86 ASP A O 1
ATOM 704 N N . ARG A 1 87 ? -1.516 -3.307 -13.066 1.00 94.69 87 ARG A N 1
ATOM 705 C CA . ARG A 1 87 ? -1.137 -2.705 -11.786 1.00 94.69 87 ARG A CA 1
ATOM 706 C C . ARG A 1 87 ? -1.246 -1.192 -11.818 1.00 94.69 87 ARG A C 1
ATOM 708 O O . ARG A 1 87 ? -1.797 -0.614 -10.892 1.00 94.69 87 ARG A O 1
ATOM 715 N N . PHE A 1 88 ? -0.729 -0.553 -12.867 1.00 94.88 88 PHE A N 1
ATOM 716 C CA . PHE A 1 88 ? -0.808 0.898 -12.995 1.00 94.88 88 PHE A CA 1
ATOM 717 C C . PHE A 1 88 ? -2.261 1.363 -13.074 1.00 94.88 88 PHE A C 1
ATOM 719 O O . PHE A 1 88 ? -2.640 2.246 -12.318 1.00 94.88 88 PHE A O 1
ATOM 726 N N . LEU A 1 89 ? -3.091 0.727 -13.905 1.00 91.88 89 LEU A N 1
ATOM 727 C CA . LEU A 1 89 ? -4.516 1.066 -13.989 1.00 91.88 89 LEU A CA 1
ATOM 728 C C . LEU A 1 89 ? -5.241 0.850 -12.654 1.00 91.88 89 LEU A C 1
ATOM 730 O O . LEU A 1 89 ? -6.043 1.682 -12.243 1.00 91.88 89 LEU A O 1
ATOM 734 N N . PHE A 1 90 ? -4.937 -0.247 -11.962 1.00 89.75 90 PHE A N 1
ATOM 735 C CA . PHE A 1 90 ? -5.519 -0.578 -10.667 1.00 89.75 90 PHE A CA 1
ATOM 736 C C . PHE A 1 90 ? -5.146 0.442 -9.581 1.00 89.75 90 PHE A C 1
ATOM 738 O O . PHE A 1 90 ? -6.030 0.967 -8.911 1.00 89.75 90 PHE A O 1
ATOM 745 N N . LEU A 1 91 ? -3.858 0.759 -9.424 1.00 91.38 91 LEU A N 1
ATOM 746 C CA . LEU A 1 91 ? -3.381 1.698 -8.402 1.00 91.38 91 LEU A CA 1
ATOM 747 C C . LEU A 1 91 ? -3.784 3.148 -8.705 1.00 91.38 91 LEU A C 1
ATOM 749 O O . LEU A 1 91 ? -4.069 3.911 -7.786 1.00 91.38 91 LEU A O 1
ATOM 753 N N . ASP A 1 92 ? -3.847 3.526 -9.981 1.00 89.69 92 ASP A N 1
ATOM 754 C CA . ASP A 1 92 ? -4.318 4.848 -10.398 1.00 89.69 92 ASP A CA 1
ATOM 755 C C . ASP A 1 92 ? -5.812 5.014 -10.093 1.00 89.69 92 ASP A C 1
ATOM 757 O O . ASP A 1 92 ? -6.221 5.999 -9.481 1.00 89.69 92 ASP A O 1
ATOM 761 N N . ASN A 1 93 ? -6.619 3.991 -10.399 1.00 85.06 93 ASN A N 1
ATOM 762 C CA . ASN A 1 93 ? -8.029 3.939 -10.018 1.00 85.06 93 ASN A CA 1
ATOM 763 C C . ASN A 1 93 ? -8.201 4.040 -8.494 1.00 85.06 93 ASN A C 1
ATOM 765 O O . ASN A 1 93 ? -9.047 4.795 -8.024 1.00 85.06 93 ASN A O 1
ATOM 769 N N . MET A 1 94 ? -7.362 3.348 -7.720 1.00 82.12 94 MET A N 1
ATOM 770 C CA . MET A 1 94 ? -7.382 3.417 -6.256 1.00 82.12 94 MET A CA 1
ATOM 771 C C . MET A 1 94 ? -7.088 4.822 -5.723 1.00 82.12 94 MET A C 1
ATOM 773 O O . MET A 1 94 ? -7.776 5.282 -4.812 1.00 82.12 94 MET A O 1
ATOM 777 N N . ALA A 1 95 ? -6.111 5.517 -6.310 1.00 82.75 95 ALA A N 1
ATOM 778 C CA . ALA A 1 95 ? -5.760 6.880 -5.924 1.00 82.75 95 ALA A CA 1
ATOM 779 C C . ALA A 1 95 ? -6.842 7.906 -6.313 1.00 82.75 95 ALA A C 1
ATOM 781 O O . ALA A 1 95 ? -7.137 8.818 -5.541 1.00 82.75 95 ALA A O 1
ATOM 782 N N . GLN A 1 96 ? -7.444 7.757 -7.498 1.00 76.75 96 GLN A N 1
ATOM 783 C CA . GLN A 1 96 ? -8.404 8.718 -8.053 1.00 76.75 96 GLN A CA 1
ATOM 784 C C . GLN A 1 96 ? -9.834 8.498 -7.563 1.00 76.75 96 GLN A C 1
ATOM 786 O O . GLN A 1 96 ? -10.489 9.434 -7.108 1.00 76.75 96 GLN A O 1
ATOM 791 N N . ASN A 1 97 ? -10.334 7.264 -7.651 1.00 64.94 97 ASN A N 1
ATOM 792 C CA . ASN A 1 97 ? -11.743 6.970 -7.401 1.00 64.94 97 ASN A CA 1
ATOM 793 C C . ASN A 1 97 ? -12.076 6.849 -5.923 1.00 64.94 97 ASN A C 1
ATOM 795 O O . ASN A 1 97 ? -13.247 6.626 -5.618 1.00 64.94 97 ASN A O 1
ATOM 799 N N . ARG A 1 98 ? -11.073 6.975 -5.030 1.00 60.22 98 ARG A N 1
ATOM 800 C CA . ARG A 1 98 ? -11.216 6.855 -3.570 1.00 60.22 98 ARG A CA 1
ATOM 801 C C . ARG A 1 98 ? -12.263 5.796 -3.239 1.00 60.22 98 ARG A C 1
ATOM 803 O O . ARG A 1 98 ? -13.280 6.116 -2.623 1.00 60.22 98 ARG A O 1
ATOM 810 N N . ALA A 1 99 ? -12.087 4.611 -3.840 1.00 48.28 99 ALA A N 1
ATOM 811 C CA . ALA A 1 99 ? -13.164 3.642 -4.007 1.00 48.28 99 ALA A CA 1
ATOM 812 C C . ALA A 1 99 ? -13.917 3.503 -2.679 1.00 48.28 99 ALA A C 1
ATOM 814 O O . ALA A 1 99 ? -13.238 3.420 -1.661 1.00 48.28 99 ALA A O 1
ATOM 815 N N . PRO A 1 100 ? -15.259 3.408 -2.644 1.00 48.41 100 PRO A N 1
ATOM 816 C CA . PRO A 1 100 ? -16.037 3.347 -1.393 1.00 48.41 100 PRO A CA 1
ATOM 817 C C . PRO A 1 100 ? -15.673 2.171 -0.453 1.00 48.41 100 PRO A C 1
ATOM 819 O O . PRO A 1 100 ? -16.270 1.999 0.603 1.00 48.41 100 PRO A O 1
ATOM 822 N N . LEU A 1 101 ? -14.702 1.352 -0.859 1.00 51.28 101 LEU A N 1
ATOM 823 C CA . LEU A 1 101 ? -14.161 0.161 -0.220 1.00 51.28 101 LEU A CA 1
ATOM 824 C C . LEU A 1 101 ? -12.825 0.423 0.486 1.00 51.28 101 LEU A C 1
ATOM 826 O O . LEU A 1 101 ? -12.497 -0.278 1.434 1.00 51.28 101 LEU A O 1
ATOM 830 N N . LEU A 1 102 ? -12.070 1.437 0.057 1.00 53.12 102 LEU A N 1
ATOM 831 C CA . LEU A 1 102 ? -11.187 2.147 0.961 1.00 53.12 102 LEU A CA 1
ATOM 832 C C . LEU A 1 102 ? -12.088 3.202 1.592 1.00 53.12 102 LEU A C 1
ATOM 834 O O . LEU A 1 102 ? -12.317 4.236 0.960 1.00 53.12 102 LEU A O 1
ATOM 838 N N . PRO A 1 103 ? -12.628 3.012 2.813 1.00 48.81 103 PRO A N 1
ATOM 839 C CA . PRO A 1 103 ? -12.946 4.204 3.570 1.00 48.81 103 PRO A CA 1
ATOM 840 C C . PRO A 1 103 ? -11.690 5.067 3.464 1.00 48.81 103 PRO A C 1
ATOM 842 O O . PRO A 1 103 ? -10.574 4.555 3.591 1.00 48.81 103 PRO A O 1
ATOM 845 N N . ILE A 1 104 ? -11.873 6.319 3.055 1.00 50.44 104 ILE A N 1
ATOM 846 C CA . ILE A 1 104 ? -10.831 7.339 3.020 1.00 50.44 104 ILE A CA 1
ATOM 847 C C . ILE A 1 104 ? -10.429 7.513 4.485 1.00 50.44 104 ILE A C 1
ATOM 849 O O . ILE A 1 104 ? -10.889 8.404 5.191 1.00 50.44 104 ILE A O 1
ATOM 853 N N . CYS A 1 105 ? -9.707 6.531 5.006 1.00 51.84 105 CYS A N 1
ATOM 854 C CA . CYS A 1 105 ? -9.325 6.423 6.383 1.00 51.84 105 CYS A CA 1
ATOM 855 C C . CYS A 1 105 ? -8.004 7.151 6.444 1.00 51.84 105 CYS A C 1
ATOM 857 O O . CYS A 1 105 ? -6.935 6.568 6.566 1.00 51.84 105 CYS A O 1
ATOM 859 N N . ASN A 1 106 ? -8.132 8.471 6.411 1.00 60.16 106 ASN A N 1
ATOM 860 C CA . ASN A 1 106 ? -7.096 9.371 6.886 1.00 60.16 106 ASN A CA 1
ATOM 861 C C . ASN A 1 106 ? -6.820 9.134 8.383 1.00 60.16 106 ASN A C 1
ATOM 863 O O . ASN A 1 106 ? -5.901 9.734 8.926 1.00 60.16 106 ASN A O 1
ATOM 867 N N . HIS A 1 107 ? -7.636 8.289 9.034 1.00 76.06 107 HIS A N 1
ATOM 868 C CA . HIS A 1 107 ? -7.580 8.006 10.448 1.00 76.06 107 HIS A CA 1
ATOM 869 C C . HIS A 1 107 ? -7.655 6.515 10.778 1.00 76.06 107 HIS A C 1
ATOM 871 O O . HIS A 1 107 ? -8.554 5.806 10.310 1.00 76.06 107 HIS A O 1
ATOM 877 N N . ARG A 1 108 ? -6.735 6.071 11.639 1.00 84.75 108 ARG A N 1
ATOM 878 C CA . ARG A 1 108 ? -6.640 4.731 12.239 1.00 84.75 108 ARG A CA 1
ATOM 879 C C . ARG A 1 108 ? -6.819 3.591 11.229 1.00 84.75 108 ARG A C 1
ATOM 881 O O . ARG A 1 108 ? -7.702 2.738 11.383 1.00 84.75 108 ARG A O 1
ATOM 888 N N . HIS A 1 109 ? -5.981 3.575 10.195 1.00 85.06 109 HIS A N 1
ATOM 889 C CA . HIS A 1 109 ? -6.009 2.587 9.115 1.00 85.06 109 HIS A CA 1
ATOM 890 C C . HIS A 1 109 ? -4.724 1.778 9.036 1.00 85.06 109 HIS A C 1
ATOM 892 O O . HIS A 1 109 ? -3.634 2.313 9.211 1.00 85.06 109 HIS A O 1
ATOM 898 N N . ILE A 1 110 ? -4.861 0.499 8.702 1.00 87.19 110 ILE A N 1
ATOM 899 C CA . ILE A 1 110 ? -3.758 -0.363 8.295 1.00 87.19 110 ILE A CA 1
ATOM 900 C C . ILE A 1 110 ? -4.053 -0.863 6.881 1.00 87.19 110 ILE A C 1
ATOM 902 O O . ILE A 1 110 ? -5.060 -1.535 6.659 1.00 87.19 110 ILE A O 1
ATOM 906 N N . LEU A 1 111 ? -3.169 -0.566 5.933 1.00 88.50 111 LEU A N 1
ATOM 907 C CA . LEU A 1 111 ? -3.180 -1.093 4.573 1.00 88.50 111 LEU A CA 1
ATOM 908 C C . LEU A 1 111 ? -2.026 -2.086 4.420 1.00 88.50 111 LEU A C 1
ATOM 910 O O . LEU A 1 111 ? -0.871 -1.725 4.607 1.00 88.50 111 LEU A O 1
ATOM 914 N N . LEU A 1 112 ? -2.310 -3.328 4.049 1.00 90.19 112 LEU A N 1
ATOM 915 C CA . LEU A 1 112 ? -1.288 -4.361 3.900 1.00 90.19 112 LEU A CA 1
ATOM 916 C C . LEU A 1 112 ? -1.558 -5.284 2.715 1.00 90.19 112 LEU A C 1
ATOM 918 O O . LEU A 1 112 ? -2.686 -5.369 2.234 1.00 90.19 112 LEU A O 1
ATOM 922 N N . GLY A 1 113 ? -0.541 -6.016 2.272 1.00 89.38 113 GLY A N 1
ATOM 923 C CA . GLY A 1 113 ? -0.690 -7.050 1.247 1.00 89.38 113 GLY A CA 1
ATOM 924 C C . GLY A 1 113 ? 0.439 -7.057 0.228 1.00 89.38 113 GLY A C 1
ATOM 925 O O . GLY A 1 113 ? 1.478 -6.449 0.467 1.00 89.38 113 GLY A O 1
ATOM 926 N N . ASP A 1 114 ? 0.208 -7.727 -0.901 1.00 91.19 114 ASP A N 1
ATOM 927 C CA . ASP A 1 114 ? 1.131 -7.792 -2.038 1.00 91.19 114 ASP A CA 1
ATOM 928 C C . ASP A 1 114 ? 0.787 -6.689 -3.051 1.00 91.19 114 ASP A C 1
ATOM 930 O O . ASP A 1 114 ? -0.261 -6.690 -3.711 1.00 91.19 114 ASP A O 1
ATOM 934 N N . PHE A 1 115 ? 1.698 -5.728 -3.177 1.00 93.25 115 PHE A N 1
ATOM 935 C CA . PHE A 1 115 ? 1.566 -4.570 -4.053 1.00 93.25 115 PHE A CA 1
ATOM 936 C C . PHE A 1 115 ? 2.140 -4.842 -5.450 1.00 93.25 115 PHE A C 1
ATOM 938 O O . PHE A 1 115 ? 1.928 -4.045 -6.365 1.00 93.25 115 PHE A O 1
ATOM 945 N N . ASN A 1 116 ? 2.843 -5.961 -5.651 1.00 94.31 116 ASN A N 1
ATOM 946 C CA . ASN A 1 116 ? 3.494 -6.343 -6.904 1.00 94.31 116 ASN A CA 1
ATOM 947 C C . ASN A 1 116 ? 4.435 -5.262 -7.489 1.00 94.31 116 ASN A C 1
ATOM 949 O O . ASN A 1 116 ? 4.698 -5.223 -8.694 1.00 94.31 116 ASN A O 1
ATOM 953 N N . TYR A 1 117 ? 4.965 -4.374 -6.643 1.00 94.25 117 TYR A N 1
ATOM 954 C CA . TYR A 1 117 ? 6.057 -3.457 -6.964 1.00 94.25 117 TYR A CA 1
ATOM 955 C C . TYR A 1 117 ? 6.894 -3.186 -5.716 1.00 94.25 117 TYR A C 1
ATOM 957 O O . TYR A 1 117 ? 6.396 -3.287 -4.602 1.00 94.25 117 TYR A O 1
ATOM 965 N N . THR A 1 118 ? 8.154 -2.802 -5.908 1.00 92.44 118 THR A N 1
ATOM 966 C CA . THR A 1 118 ? 9.021 -2.372 -4.810 1.00 92.44 118 THR A CA 1
ATOM 967 C C . THR A 1 118 ? 8.831 -0.886 -4.532 1.00 92.44 118 THR A C 1
ATOM 969 O O . THR A 1 118 ? 9.045 -0.050 -5.412 1.00 92.44 118 THR A O 1
ATOM 972 N N . TYR A 1 119 ? 8.417 -0.571 -3.306 1.00 91.00 119 TYR A N 1
ATOM 973 C CA . TYR A 1 119 ? 8.240 0.790 -2.802 1.00 91.00 119 TYR A CA 1
ATOM 974 C C . TYR A 1 119 ? 9.545 1.437 -2.317 1.00 91.00 119 TYR A C 1
ATOM 976 O O . TYR A 1 119 ? 9.590 2.657 -2.253 1.00 91.00 119 TYR A O 1
ATOM 984 N N . ALA A 1 120 ? 10.581 0.644 -2.010 1.00 81.75 120 ALA A N 1
ATOM 985 C CA . ALA A 1 120 ? 11.858 1.064 -1.418 1.00 81.75 120 ALA A CA 1
ATOM 986 C C . ALA A 1 120 ? 12.262 2.523 -1.707 1.00 81.75 120 ALA A C 1
ATOM 988 O O . ALA A 1 120 ? 12.516 2.899 -2.852 1.00 81.75 120 ALA A O 1
ATOM 989 N N . THR A 1 121 ? 12.354 3.324 -0.647 1.00 78.94 121 THR A N 1
ATOM 990 C CA . THR A 1 121 ? 12.906 4.687 -0.675 1.00 78.94 121 THR A CA 1
ATOM 991 C C . THR A 1 121 ? 14.391 4.712 -0.296 1.00 78.94 121 THR A C 1
ATOM 993 O O . THR A 1 121 ? 15.062 5.718 -0.521 1.00 78.94 121 THR A O 1
ATOM 996 N N . TYR A 1 122 ? 14.915 3.597 0.228 1.00 80.56 122 TYR A N 1
ATOM 997 C CA . TYR A 1 122 ? 16.314 3.407 0.602 1.00 80.56 122 TYR A CA 1
ATOM 998 C C . TYR A 1 122 ? 16.866 2.064 0.071 1.00 80.56 122 TYR A C 1
ATOM 1000 O O . TYR A 1 122 ? 16.134 1.070 0.065 1.00 80.56 122 TYR A O 1
ATOM 1008 N N . PRO A 1 123 ? 18.152 1.998 -0.339 1.00 80.31 123 PRO A N 1
ATOM 1009 C CA . PRO A 1 123 ? 19.077 3.125 -0.504 1.00 80.31 123 PRO A CA 1
ATOM 1010 C C . PRO A 1 123 ? 18.633 4.059 -1.640 1.00 80.31 123 PRO A C 1
ATOM 1012 O O . PRO A 1 123 ? 17.837 3.640 -2.481 1.00 80.31 123 PRO A O 1
ATOM 1015 N N . PRO A 1 124 ? 19.156 5.297 -1.725 1.00 80.06 124 PRO A N 1
ATOM 1016 C CA . PRO A 1 124 ? 18.811 6.243 -2.795 1.00 80.06 124 PRO A CA 1
ATOM 1017 C C . PRO A 1 124 ? 19.071 5.714 -4.216 1.00 80.06 124 PRO A C 1
ATOM 1019 O O . PRO A 1 124 ? 18.503 6.214 -5.180 1.00 80.06 124 PRO A O 1
ATOM 1022 N N . SER A 1 125 ? 19.920 4.691 -4.351 1.00 81.94 125 SER A N 1
ATOM 1023 C CA . SER A 1 125 ? 20.191 3.974 -5.601 1.00 81.94 125 SER A CA 1
ATOM 1024 C C . SER A 1 125 ? 19.120 2.940 -5.978 1.00 81.94 125 SER A C 1
ATOM 1026 O O . SER A 1 125 ? 19.287 2.226 -6.969 1.00 81.94 125 SER A O 1
ATOM 1028 N N . SER A 1 126 ? 18.037 2.828 -5.203 1.00 80.81 126 SER A N 1
ATOM 1029 C CA . SER A 1 126 ? 16.946 1.895 -5.481 1.00 80.81 126 SER A CA 1
ATOM 1030 C C . SER A 1 126 ? 16.296 2.181 -6.839 1.00 80.81 126 SER A C 1
ATOM 1032 O O . SER A 1 126 ? 16.155 3.344 -7.229 1.00 80.81 126 SER A O 1
ATOM 1034 N N . PRO A 1 127 ? 15.862 1.139 -7.572 1.00 83.38 127 PRO A N 1
ATOM 1035 C CA . PRO A 1 127 ? 15.120 1.325 -8.809 1.00 83.38 127 PRO A CA 1
ATOM 1036 C C . PRO A 1 127 ? 13.865 2.187 -8.603 1.00 83.38 127 PRO A C 1
ATOM 1038 O O . PRO A 1 127 ? 13.250 2.127 -7.536 1.00 83.38 127 PRO A O 1
ATOM 1041 N N . PRO A 1 128 ? 13.417 2.925 -9.634 1.00 87.31 128 PRO A N 1
ATOM 1042 C CA . PRO A 1 128 ? 12.193 3.709 -9.547 1.00 87.31 128 PRO A CA 1
ATOM 1043 C C . PRO A 1 128 ? 10.980 2.864 -9.143 1.00 87.31 128 PRO A C 1
ATOM 1045 O O . PRO A 1 128 ? 10.755 1.769 -9.672 1.00 87.31 128 PRO A O 1
ATOM 1048 N N . ARG A 1 129 ? 10.156 3.420 -8.248 1.00 92.50 129 ARG A N 1
ATOM 1049 C CA . ARG A 1 129 ? 8.916 2.798 -7.768 1.00 92.50 129 ARG A CA 1
ATOM 1050 C C . ARG A 1 129 ? 7.966 2.560 -8.942 1.00 92.50 129 ARG A C 1
ATOM 1052 O O . ARG A 1 129 ? 7.528 3.498 -9.606 1.00 92.50 129 ARG A O 1
ATOM 1059 N N . GLN A 1 130 ? 7.645 1.295 -9.215 1.00 93.31 130 GLN A N 1
ATOM 1060 C CA . GLN A 1 130 ? 6.828 0.909 -10.372 1.00 93.31 130 GLN A CA 1
ATOM 1061 C C . GLN A 1 130 ? 5.321 1.005 -10.087 1.00 93.31 130 GLN A C 1
ATOM 1063 O O . GLN A 1 130 ? 4.599 0.005 -10.190 1.00 93.31 130 GLN A O 1
ATOM 1068 N N . ALA A 1 131 ? 4.864 2.217 -9.772 1.00 95.25 131 ALA A N 1
ATOM 1069 C CA . ALA A 1 131 ? 3.464 2.564 -9.561 1.00 95.25 131 ALA A CA 1
ATOM 1070 C C . ALA A 1 131 ? 3.141 3.965 -10.135 1.00 95.25 131 ALA A C 1
ATOM 1072 O O . ALA A 1 131 ? 4.060 4.747 -10.389 1.00 95.25 131 ALA A O 1
ATOM 1073 N N . PRO A 1 132 ? 1.857 4.293 -10.367 1.00 95.12 132 PRO A N 1
ATOM 1074 C CA . PRO A 1 132 ? 1.435 5.616 -10.827 1.00 95.12 132 PRO A CA 1
ATOM 1075 C C . PRO A 1 132 ? 1.793 6.727 -9.836 1.00 95.12 132 PRO A C 1
ATOM 1077 O O . PRO A 1 132 ? 1.730 6.526 -8.624 1.00 95.12 132 PRO A O 1
ATOM 1080 N N . ILE A 1 133 ? 2.086 7.924 -10.351 1.00 94.00 133 ILE A N 1
ATOM 1081 C CA . ILE A 1 133 ? 2.386 9.102 -9.522 1.00 94.00 133 ILE A CA 1
ATOM 1082 C C . ILE A 1 133 ? 1.254 9.404 -8.524 1.00 94.00 133 ILE A C 1
ATOM 1084 O O . ILE A 1 133 ? 1.576 9.546 -7.349 1.00 94.00 133 ILE A O 1
ATOM 1088 N N . PRO A 1 134 ? -0.044 9.422 -8.904 1.00 91.50 134 PRO A N 1
ATOM 1089 C CA . PRO A 1 134 ? -1.119 9.709 -7.949 1.00 91.50 134 PRO A CA 1
ATOM 1090 C C . PRO A 1 134 ? -1.154 8.737 -6.766 1.00 91.50 134 PRO A C 1
ATOM 1092 O O . PRO A 1 134 ? -1.382 9.143 -5.630 1.00 91.50 134 PRO A O 1
ATOM 1095 N N . TRP A 1 135 ? -0.871 7.459 -7.026 1.00 92.81 135 TRP A N 1
ATOM 1096 C CA . TRP A 1 135 ? -0.767 6.439 -5.989 1.00 92.81 135 TRP A CA 1
ATOM 1097 C C . TRP A 1 135 ? 0.420 6.687 -5.057 1.00 92.81 135 TRP A C 1
ATOM 1099 O O . TRP A 1 135 ? 0.258 6.673 -3.841 1.00 92.81 135 TRP A O 1
ATOM 1109 N N . LEU A 1 136 ? 1.604 6.946 -5.616 1.00 93.44 136 LEU A N 1
ATOM 1110 C CA . LEU A 1 136 ? 2.797 7.228 -4.817 1.00 93.44 136 LEU A CA 1
ATOM 1111 C C . LEU A 1 136 ? 2.617 8.488 -3.968 1.00 93.44 136 LEU A C 1
ATOM 1113 O O . LEU A 1 136 ? 2.929 8.462 -2.786 1.00 93.44 136 LEU A O 1
ATOM 1117 N N . SER A 1 137 ? 2.041 9.550 -4.534 1.00 91.69 137 SER A N 1
ATOM 1118 C CA . SER A 1 137 ? 1.727 10.775 -3.795 1.00 91.69 137 SER A CA 1
ATOM 1119 C C . SER A 1 137 ? 0.739 10.533 -2.655 1.00 91.69 137 SER A C 1
ATOM 1121 O O . SER A 1 137 ? 0.893 11.123 -1.593 1.00 91.69 137 SER A O 1
ATOM 1123 N N . PHE A 1 138 ? -0.259 9.665 -2.849 1.00 88.94 138 PHE A N 1
ATOM 1124 C CA . PHE A 1 138 ? -1.179 9.276 -1.781 1.00 88.94 138 PHE A CA 1
ATOM 1125 C C . PHE A 1 138 ? -0.457 8.535 -0.648 1.00 88.94 138 PHE A C 1
ATOM 1127 O O . PHE A 1 138 ? -0.604 8.922 0.510 1.00 88.94 138 PHE A O 1
ATOM 1134 N N . VAL A 1 139 ? 0.340 7.511 -0.976 1.00 90.31 139 VAL A N 1
ATOM 1135 C CA . VAL A 1 139 ? 1.095 6.736 0.021 1.00 90.31 139 VAL A CA 1
ATOM 1136 C C . VAL A 1 139 ? 2.053 7.650 0.787 1.00 90.31 139 VAL A C 1
ATOM 1138 O O . VAL A 1 139 ? 1.974 7.703 2.009 1.00 90.31 139 VAL A O 1
ATOM 1141 N N . ASP A 1 140 ? 2.872 8.433 0.081 1.00 90.38 140 ASP A N 1
ATOM 1142 C CA . ASP A 1 140 ? 3.880 9.320 0.677 1.00 90.38 140 ASP A CA 1
ATOM 1143 C C . ASP A 1 140 ? 3.260 10.383 1.604 1.00 90.38 140 ASP A C 1
ATOM 1145 O O . ASP A 1 140 ? 3.882 10.799 2.579 1.00 90.38 140 ASP A O 1
ATOM 1149 N N . ALA A 1 141 ? 2.041 10.846 1.305 1.00 88.19 141 ALA A N 1
ATOM 1150 C CA . ALA A 1 141 ? 1.396 11.921 2.055 1.00 88.19 141 ALA A CA 1
ATOM 1151 C C . ALA A 1 141 ? 0.546 11.445 3.240 1.00 88.19 141 ALA A C 1
ATOM 1153 O O . ALA A 1 141 ? 0.227 12.259 4.107 1.00 88.19 141 ALA A O 1
ATOM 1154 N N . GLN A 1 142 ? 0.081 10.193 3.244 1.00 86.69 142 GLN A N 1
ATOM 1155 C CA . GLN A 1 142 ? -0.954 9.730 4.183 1.00 86.69 142 GLN A CA 1
ATOM 1156 C C . GLN A 1 142 ? -0.557 8.490 4.980 1.00 86.69 142 GLN A C 1
ATOM 1158 O O . GLN A 1 142 ? -1.211 8.181 5.977 1.00 86.69 142 GLN A O 1
ATOM 1163 N N . LEU A 1 143 ? 0.473 7.769 4.542 1.00 88.38 143 LEU A N 1
ATOM 1164 C CA . LEU A 1 143 ? 0.815 6.464 5.074 1.00 88.38 143 LEU A CA 1
ATOM 1165 C C . LEU A 1 143 ? 2.290 6.385 5.462 1.00 88.38 143 LEU A C 1
ATOM 1167 O O . LEU A 1 143 ? 3.166 6.935 4.800 1.00 88.38 143 LEU A O 1
AT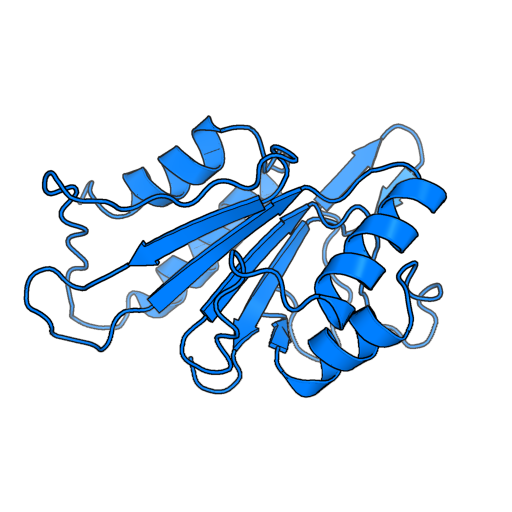OM 1171 N N . GLN A 1 144 ? 2.561 5.631 6.520 1.00 88.88 144 GLN A N 1
ATOM 1172 C CA . GLN A 1 144 ? 3.903 5.272 6.950 1.00 88.88 144 GLN A CA 1
ATOM 1173 C C . GLN A 1 144 ? 4.110 3.771 6.760 1.00 88.88 144 GLN A C 1
ATOM 1175 O O . GLN A 1 144 ? 3.282 2.975 7.196 1.00 88.88 144 GLN A O 1
ATOM 1180 N N . GLU A 1 145 ? 5.211 3.377 6.118 1.00 87.94 145 GLU A N 1
ATOM 1181 C CA . GLU A 1 145 ? 5.624 1.971 6.060 1.00 87.94 145 GLU A CA 1
ATOM 1182 C C . GLU A 1 145 ? 6.059 1.529 7.467 1.00 87.94 145 GLU A C 1
ATOM 1184 O O . GLU A 1 145 ? 6.828 2.224 8.130 1.00 87.94 145 GLU A O 1
ATOM 1189 N N . CYS A 1 146 ? 5.492 0.430 7.960 1.00 86.00 146 CYS A N 1
ATOM 1190 C CA . CYS A 1 146 ? 5.602 0.021 9.360 1.00 86.00 146 CYS A CA 1
ATOM 1191 C C . CYS A 1 146 ? 6.586 -1.131 9.601 1.00 86.00 146 CYS A C 1
ATOM 1193 O O . CYS A 1 146 ? 6.710 -1.567 10.744 1.00 86.00 146 CYS A O 1
ATOM 1195 N N . VAL A 1 147 ? 7.216 -1.691 8.566 1.00 84.25 147 VAL A N 1
ATOM 1196 C CA . VAL A 1 147 ? 8.022 -2.920 8.673 1.00 84.25 147 VAL A CA 1
ATOM 1197 C C . VAL A 1 147 ? 9.511 -2.646 8.554 1.00 84.25 147 VAL A C 1
ATOM 1199 O O . VAL A 1 147 ? 10.309 -3.290 9.233 1.00 84.25 147 VAL A O 1
ATOM 1202 N N . THR A 1 148 ? 9.889 -1.749 7.662 1.00 81.19 148 THR A N 1
ATOM 1203 C CA . THR A 1 148 ? 11.262 -1.403 7.332 1.00 81.19 148 THR A CA 1
ATOM 1204 C C . THR A 1 148 ? 11.666 -0.206 8.172 1.00 81.19 148 THR A C 1
ATOM 1206 O O . THR A 1 148 ? 11.010 0.833 8.131 1.00 81.19 148 THR A O 1
ATOM 1209 N N . ASP A 1 149 ? 12.750 -0.350 8.931 1.00 77.94 149 ASP A N 1
ATOM 1210 C CA . ASP A 1 149 ? 13.297 0.762 9.700 1.00 77.94 149 ASP A CA 1
ATOM 1211 C C . ASP A 1 149 ? 13.690 1.920 8.773 1.00 77.94 149 ASP A C 1
ATOM 1213 O O . ASP A 1 149 ? 14.048 1.725 7.604 1.00 77.94 149 ASP A O 1
ATOM 1217 N N . LEU A 1 150 ? 13.649 3.136 9.319 1.00 73.81 150 LEU A N 1
ATOM 1218 C CA . LEU A 1 150 ? 14.168 4.319 8.637 1.00 73.81 150 LEU A CA 1
ATOM 1219 C C . LEU A 1 150 ? 15.617 4.054 8.197 1.00 73.81 150 LEU A C 1
ATOM 1221 O O . LEU A 1 150 ? 16.410 3.478 8.941 1.00 73.81 150 LEU A O 1
ATOM 1225 N N . ASP A 1 151 ? 15.932 4.441 6.962 1.00 80.19 151 ASP A N 1
ATOM 1226 C CA . ASP A 1 151 ? 17.256 4.288 6.342 1.00 80.19 151 ASP A CA 1
ATOM 1227 C C . ASP A 1 151 ? 17.741 2.841 6.151 1.00 80.19 151 ASP A C 1
ATOM 1229 O O . ASP A 1 151 ? 18.917 2.602 5.870 1.00 80.19 151 ASP A O 1
ATOM 1233 N N . CYS A 1 152 ? 16.841 1.860 6.249 1.00 81.19 152 CYS A N 1
ATOM 1234 C CA . CYS A 1 152 ? 17.139 0.468 5.946 1.00 81.19 152 CYS A CA 1
ATOM 1235 C C . CYS A 1 152 ? 16.536 0.049 4.603 1.00 81.19 152 CYS A C 1
ATOM 1237 O O . CYS A 1 152 ? 15.465 0.498 4.191 1.00 81.19 152 CYS A O 1
ATOM 1239 N N . ALA A 1 153 ? 17.232 -0.843 3.897 1.00 84.69 153 ALA A N 1
ATOM 1240 C CA . ALA A 1 153 ? 16.674 -1.464 2.703 1.00 84.69 153 ALA A CA 1
ATOM 1241 C C . ALA A 1 153 ? 15.544 -2.427 3.111 1.00 84.69 153 ALA A C 1
ATOM 1243 O O . ALA A 1 153 ? 15.729 -3.205 4.053 1.00 84.69 153 ALA A O 1
ATOM 1244 N N . PRO A 1 154 ? 14.398 -2.428 2.408 1.00 84.69 154 PRO A N 1
ATOM 1245 C CA . PRO A 1 154 ? 13.315 -3.343 2.729 1.00 84.69 15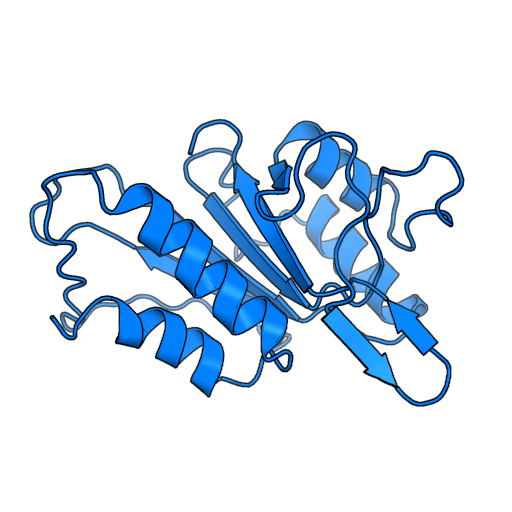4 PRO A CA 1
ATOM 1246 C C . PRO A 1 154 ? 13.729 -4.792 2.468 1.00 84.69 154 PRO A C 1
ATOM 1248 O O . PRO A 1 154 ? 14.378 -5.109 1.465 1.00 84.69 154 PRO A O 1
ATOM 1251 N N . GLU A 1 155 ? 13.3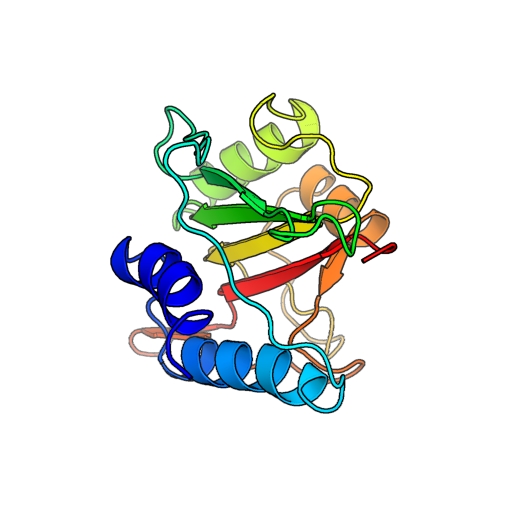31 -5.688 3.369 1.00 86.19 155 GLU A N 1
ATOM 1252 C CA . GLU A 1 155 ? 13.632 -7.110 3.237 1.00 86.19 155 GLU A CA 1
ATOM 1253 C C . GLU A 1 155 ? 12.908 -7.741 2.046 1.00 86.19 155 GLU A C 1
ATOM 1255 O O . GLU A 1 155 ? 11.782 -7.392 1.694 1.00 86.19 155 GLU A O 1
ATOM 1260 N N . ILE A 1 156 ? 13.563 -8.719 1.427 1.00 87.00 156 ILE A N 1
ATOM 1261 C CA . ILE A 1 156 ? 13.029 -9.432 0.269 1.00 87.00 156 ILE A CA 1
ATOM 1262 C C . ILE A 1 156 ? 11.857 -10.305 0.716 1.00 87.00 156 ILE A C 1
ATOM 1264 O O . ILE A 1 156 ? 12.035 -11.260 1.471 1.00 87.00 156 ILE A O 1
ATOM 1268 N N . THR A 1 157 ? 10.672 -10.014 0.189 1.00 86.38 157 THR A N 1
ATOM 1269 C CA . THR A 1 157 ? 9.445 -10.763 0.481 1.00 86.38 157 THR A CA 1
ATOM 1270 C C . THR A 1 157 ? 9.034 -11.691 -0.664 1.00 86.38 157 THR A C 1
ATOM 1272 O O . THR A 1 157 ? 8.412 -12.722 -0.411 1.00 86.38 157 THR A O 1
ATOM 1275 N N . PHE A 1 158 ? 9.517 -11.440 -1.886 1.00 86.06 158 PHE A N 1
ATOM 1276 C CA . PHE A 1 158 ? 9.313 -12.279 -3.066 1.00 86.06 158 PHE A CA 1
ATOM 1277 C C . PHE A 1 158 ? 10.634 -12.747 -3.686 1.00 86.06 158 PHE A C 1
ATOM 1279 O O . PHE A 1 158 ? 11.568 -11.968 -3.889 1.00 86.06 158 PHE A O 1
ATOM 1286 N N . SER A 1 159 ? 10.693 -14.031 -4.037 1.00 89.00 159 SER A N 1
ATOM 1287 C CA . SER A 1 159 ? 11.820 -14.640 -4.741 1.00 89.00 159 SER A CA 1
ATOM 1288 C C . SER A 1 159 ? 11.306 -15.654 -5.758 1.00 89.00 159 SER A C 1
ATOM 1290 O O . SER A 1 159 ? 10.631 -16.618 -5.391 1.00 89.00 159 SER A O 1
ATOM 1292 N N . LYS A 1 160 ? 11.627 -15.451 -7.038 1.00 84.81 160 LYS A N 1
ATOM 1293 C CA . LYS A 1 160 ? 11.337 -16.408 -8.112 1.00 84.81 160 LYS A CA 1
ATOM 1294 C C . LYS A 1 160 ? 12.503 -16.452 -9.089 1.00 84.81 160 LYS A C 1
ATOM 1296 O O . LYS A 1 160 ? 12.818 -15.458 -9.743 1.00 84.81 160 LYS A O 1
ATOM 1301 N N . SER A 1 161 ? 13.112 -17.628 -9.228 1.00 88.00 161 SER A N 1
ATOM 1302 C CA . SER A 1 161 ? 14.318 -17.818 -10.043 1.00 88.00 161 SER A CA 1
ATOM 1303 C C . SER A 1 161 ? 15.417 -16.823 -9.623 1.00 88.00 161 SER A C 1
ATOM 1305 O O . SER A 1 161 ? 15.803 -16.822 -8.459 1.00 88.00 161 SER A O 1
ATOM 1307 N N . ALA A 1 162 ? 15.907 -15.972 -10.531 1.00 84.00 162 ALA A N 1
ATOM 1308 C CA . ALA A 1 162 ? 16.907 -14.945 -10.227 1.00 84.00 162 ALA A CA 1
ATOM 1309 C C . ALA A 1 162 ? 16.304 -13.615 -9.726 1.00 84.00 162 ALA A C 1
ATOM 1311 O O . ALA A 1 162 ? 17.042 -12.737 -9.284 1.00 84.00 162 ALA A O 1
ATOM 1312 N N . ALA A 1 163 ? 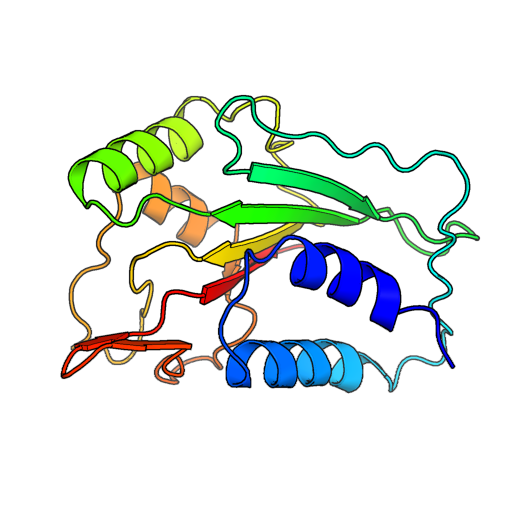14.981 -13.439 -9.804 1.00 83.44 163 ALA A N 1
ATOM 1313 C CA . ALA A 1 163 ? 14.321 -12.204 -9.401 1.00 83.44 163 ALA A CA 1
ATOM 1314 C C . ALA A 1 163 ? 14.030 -12.215 -7.897 1.00 83.44 163 ALA A C 1
ATOM 1316 O O . ALA A 1 163 ? 13.414 -13.149 -7.379 1.00 83.44 163 ALA A O 1
ATOM 1317 N N . ARG A 1 164 ? 14.455 -11.153 -7.209 1.00 88.38 164 ARG A N 1
ATOM 1318 C CA . ARG A 1 164 ? 14.239 -10.941 -5.777 1.00 88.38 164 ARG A CA 1
ATOM 1319 C C . ARG A 1 164 ? 13.758 -9.516 -5.555 1.00 88.38 164 ARG A C 1
ATOM 1321 O O . ARG A 1 164 ? 14.372 -8.581 -6.062 1.00 88.38 164 ARG A O 1
ATOM 1328 N N . SER A 1 165 ? 12.673 -9.353 -4.812 1.00 89.25 165 SER A N 1
ATOM 1329 C CA . SER A 1 165 ? 12.068 -8.044 -4.566 1.00 89.25 165 SER A CA 1
ATOM 1330 C C . SER A 1 165 ? 11.311 -8.019 -3.245 1.00 89.25 165 SER A C 1
ATOM 1332 O O . SER A 1 165 ? 10.805 -9.041 -2.787 1.00 89.25 165 SER A O 1
ATOM 1334 N N . CYS A 1 166 ? 11.201 -6.836 -2.652 1.00 91.00 166 CYS A N 1
ATOM 1335 C CA . CYS A 1 166 ? 10.195 -6.566 -1.634 1.00 91.00 166 CYS A CA 1
ATOM 1336 C C . CYS A 1 166 ? 8.926 -6.079 -2.341 1.00 91.00 166 CYS A C 1
ATOM 1338 O O . CYS A 1 166 ? 9.009 -5.121 -3.113 1.00 91.00 166 CYS A O 1
ATOM 1340 N N . ILE A 1 167 ? 7.807 -6.779 -2.160 1.00 91.94 167 ILE A N 1
ATOM 1341 C CA . ILE A 1 167 ? 6.500 -6.425 -2.749 1.00 91.94 167 ILE A CA 1
ATOM 1342 C C . ILE A 1 167 ? 5.349 -6.499 -1.741 1.00 91.94 167 ILE A C 1
ATOM 1344 O O . ILE A 1 167 ? 4.315 -5.870 -1.959 1.00 91.94 167 ILE A O 1
ATOM 1348 N N . ASP A 1 168 ? 5.537 -7.231 -0.642 1.00 90.06 168 ASP A N 1
ATOM 1349 C CA . ASP A 1 168 ? 4.633 -7.227 0.504 1.00 90.06 168 ASP A CA 1
ATOM 1350 C C . ASP A 1 168 ? 4.960 -6.070 1.460 1.00 90.06 168 ASP A C 1
ATOM 1352 O O . ASP A 1 168 ? 6.093 -5.976 1.937 1.00 90.06 168 ASP A O 1
ATOM 1356 N N . TYR A 1 169 ? 3.973 -5.227 1.769 1.00 89.25 169 TYR A N 1
ATOM 1357 C CA . TYR A 1 169 ? 4.134 -4.063 2.651 1.00 89.25 169 TYR A CA 1
ATOM 1358 C C . TYR A 1 169 ? 3.035 -3.987 3.707 1.00 89.25 169 TYR A C 1
ATOM 1360 O O . TYR A 1 169 ? 1.924 -4.488 3.497 1.00 89.25 169 TYR A O 1
ATOM 1368 N N . VAL A 1 170 ? 3.338 -3.317 4.824 1.00 90.00 170 VAL A N 1
ATOM 1369 C CA . VAL A 1 170 ? 2.339 -2.846 5.790 1.00 90.00 170 VAL A CA 1
ATOM 1370 C C . VAL A 1 170 ? 2.493 -1.350 5.964 1.00 90.00 170 VAL A C 1
ATOM 1372 O O . VAL A 1 170 ? 3.541 -0.863 6.371 1.00 90.00 170 VAL A O 1
ATOM 1375 N N . PHE A 1 171 ? 1.415 -0.641 5.686 1.00 89.56 171 PHE A N 1
ATOM 1376 C CA . PHE A 1 171 ? 1.292 0.790 5.836 1.00 89.56 171 PHE A CA 1
ATOM 1377 C C . PHE A 1 171 ? 0.278 1.114 6.932 1.00 89.56 171 PHE A C 1
ATOM 1379 O O . PHE A 1 171 ? -0.811 0.539 6.961 1.00 89.56 171 PHE A O 1
ATOM 1386 N N . GLY A 1 172 ? 0.620 2.044 7.814 1.00 88.00 172 GLY A N 1
ATOM 1387 C CA . GLY A 1 172 ? -0.286 2.629 8.799 1.00 88.00 172 GLY A CA 1
ATOM 1388 C C . GLY A 1 172 ? -0.629 4.068 8.432 1.00 88.00 172 GLY A C 1
ATOM 1389 O O . GLY A 1 172 ? 0.204 4.765 7.853 1.00 88.00 172 GLY A O 1
ATOM 1390 N N . SER A 1 173 ? -1.833 4.528 8.766 1.00 88.25 173 SER A N 1
ATOM 1391 C CA . SER A 1 173 ? -2.124 5.965 8.759 1.00 88.25 173 SER A CA 1
ATOM 1392 C C . SER A 1 173 ? -1.256 6.686 9.794 1.00 88.25 173 SER A C 1
ATOM 1394 O O . SER A 1 173 ? -0.879 6.109 10.814 1.00 88.25 173 SER A O 1
ATOM 1396 N N . LEU A 1 174 ? -0.945 7.959 9.542 1.00 85.62 174 LEU A N 1
ATOM 1397 C CA . LEU A 1 174 ? -0.033 8.746 10.388 1.00 85.62 174 LEU A CA 1
ATOM 1398 C C . LEU A 1 174 ? -0.535 8.978 11.829 1.00 85.62 174 LEU A C 1
ATOM 1400 O O . LEU A 1 174 ? 0.219 9.449 12.674 1.00 85.62 174 LEU A O 1
ATOM 1404 N N . ASP A 1 175 ? -1.803 8.682 12.108 1.00 83.81 175 ASP A N 1
ATOM 1405 C CA . ASP A 1 175 ? -2.473 8.875 13.397 1.00 83.81 175 ASP A CA 1
ATOM 1406 C C . ASP A 1 175 ? -2.758 7.561 14.163 1.00 83.81 175 ASP A C 1
ATOM 1408 O O . ASP A 1 175 ? -3.529 7.568 15.129 1.00 83.81 175 ASP A O 1
ATOM 1412 N N . LEU A 1 176 ? -2.201 6.433 13.699 1.00 74.00 176 LEU A N 1
ATOM 1413 C CA . LEU A 1 176 ? -2.361 5.095 14.287 1.00 74.00 176 LEU A CA 1
ATOM 1414 C C . LEU A 1 176 ? -1.472 4.875 15.526 1.00 74.00 176 LEU A C 1
ATOM 1416 O O . LEU A 1 176 ? -1.970 4.243 16.492 1.00 74.00 176 LEU A O 1
#

Secondary structure (DSSP, 8-state):
--SSHHHHHHHHHTT----HHHHHHHHHHHHHGGGSS--------S---EEE-TTSSEEEEEE--TT--S--EEEEEEE--SSHHHHHHHHHHHHHH--TTS---SSSEEEEEE-SS-----STTSPPP-S-HHHHHHHHHHEEESSSPTT-PPPP-EEETTEEE--EEEEEETT-

Radius of gyration: 16.31 Å; chains: 1; bounding box: 42×30×47 Å

pLDDT: mean 70.44, std 21.83, range [25.77, 95.25]